Protein AF-A0A8T5TWG9-F1 (afdb_monomer)

Secondary structure (DSSP, 8-state):
----SHHHHHHIIIIIHHHHHHHHHHHHHTTSS-HHHHTT----------TT---HHHHHHHHHHHHHHHHHHHHHT-S-HHHHHHHTTTPPPTTTS--

Nearest PDB structures (foldseek):
  1y5y-assembly1_B  TM=9.876E-01  e=2.656E-04  Methylorubrum extorquens AM1

Foldseek 3Di:
DDQDDPLSVCLCVPLLVVLLVVLLVVCCVVCLPPVVCSVVDDDDDDDDDDPPDDDSVCSNVVSNVVNNVVSSCVSVVPDDPVVCVVCVVVDDDPPPPDD

Mean predicted aligned error: 3.69 Å

Sequence (99 aa):
VKVTSLRHASLTYGPAQAAVAKAVMKCVEDGILPKEAAEDLLIVVNVFVHPSASARKRIFINNYKATRNAIRKAMEGLPTVDDGIRNAESARHPFRNDP

pLDDT: mean 94.42, std 7.48, range [52.28, 98.81]

Radius of gyration: 16.16 Å; Cα contacts (8 Å, |Δi|>4): 75; chains: 1; bounding box: 39×24×49 Å

Structure (mmCIF, N/CA/C/O backbone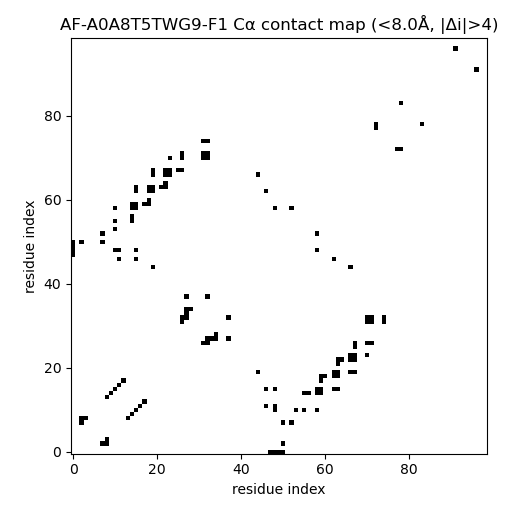):
data_AF-A0A8T5TWG9-F1
#
_entry.id   AF-A0A8T5TWG9-F1
#
loop_
_atom_site.group_PDB
_atom_site.id
_atom_site.type_symbol
_atom_site.label_atom_id
_atom_site.label_alt_id
_atom_site.label_comp_id
_atom_site.label_asym_id
_atom_site.label_entity_id
_atom_site.label_seq_id
_atom_site.pdbx_PDB_ins_code
_atom_site.Cartn_x
_atom_site.Cartn_y
_atom_site.Cartn_z
_atom_site.occupancy
_atom_site.B_iso_or_equiv
_atom_site.auth_seq_id
_atom_site.auth_comp_id
_atom_site.auth_asym_id
_atom_site.auth_atom_id
_atom_site.pdbx_PDB_model_num
ATOM 1 N N . VAL A 1 1 ? -0.291 -10.874 -10.249 1.00 86.00 1 VAL A N 1
ATOM 2 C CA . VAL A 1 1 ? 0.691 -11.045 -11.354 1.00 86.00 1 VAL A CA 1
ATOM 3 C C . VAL A 1 1 ? 1.602 -12.199 -10.994 1.00 86.00 1 VAL A C 1
ATOM 5 O O . VAL A 1 1 ? 2.043 -12.240 -9.853 1.00 86.00 1 VAL A O 1
ATOM 8 N N . LYS A 1 2 ? 1.870 -13.135 -11.912 1.00 91.31 2 LYS A N 1
ATOM 9 C CA . LYS A 1 2 ? 2.842 -14.208 -11.655 1.00 91.31 2 LYS A CA 1
ATOM 10 C C . LYS A 1 2 ? 4.248 -13.607 -11.590 1.00 91.31 2 LYS A C 1
ATOM 12 O O . LYS A 1 2 ? 4.639 -12.889 -12.506 1.00 91.31 2 LYS A O 1
ATOM 17 N N . VAL A 1 3 ? 4.995 -13.892 -10.527 1.00 91.69 3 VAL A N 1
ATOM 18 C CA . VAL A 1 3 ? 6.413 -13.524 -10.442 1.00 91.69 3 VAL A CA 1
ATOM 19 C C . VAL A 1 3 ? 7.204 -14.493 -11.316 1.00 91.69 3 VAL A C 1
ATOM 21 O O . VAL A 1 3 ? 7.182 -15.697 -11.076 1.00 91.69 3 VAL A O 1
ATOM 24 N N . THR A 1 4 ? 7.855 -13.984 -12.361 1.00 91.31 4 THR A N 1
ATOM 25 C CA . THR A 1 4 ? 8.502 -14.820 -13.394 1.00 91.31 4 THR A CA 1
ATOM 26 C C . THR A 1 4 ? 10.029 -14.780 -13.375 1.00 91.31 4 THR A C 1
ATOM 28 O O . THR A 1 4 ? 10.659 -15.587 -14.048 1.00 91.31 4 THR A O 1
ATOM 31 N N . SER A 1 5 ? 10.649 -13.868 -12.619 1.00 95.88 5 SER A N 1
ATOM 32 C CA . SER A 1 5 ? 12.112 -13.757 -12.521 1.00 95.88 5 SER A CA 1
ATOM 33 C C . SER A 1 5 ? 12.565 -13.260 -11.151 1.00 95.88 5 SER A C 1
ATOM 35 O O . SER A 1 5 ? 11.825 -12.553 -10.464 1.00 95.88 5 SER A O 1
ATOM 37 N N . LEU A 1 6 ? 13.823 -13.542 -10.789 1.00 96.75 6 LEU A N 1
ATOM 38 C CA . LEU A 1 6 ? 14.447 -13.012 -9.568 1.00 96.75 6 LEU A CA 1
ATOM 39 C C . LEU A 1 6 ? 14.450 -11.481 -9.540 1.00 96.75 6 LEU A C 1
ATOM 41 O O . LEU A 1 6 ? 14.241 -10.869 -8.494 1.00 96.75 6 LEU A O 1
ATOM 45 N N . ARG A 1 7 ? 14.619 -10.840 -10.703 1.00 95.50 7 ARG A N 1
ATOM 46 C CA . ARG A 1 7 ? 14.528 -9.383 -10.811 1.00 95.50 7 ARG A CA 1
ATOM 47 C C . ARG A 1 7 ? 13.136 -8.898 -10.416 1.00 95.50 7 ARG A C 1
ATOM 49 O O . ARG A 1 7 ? 13.030 -7.994 -9.591 1.00 95.50 7 ARG A O 1
ATOM 56 N N . HIS A 1 8 ? 12.080 -9.498 -10.962 1.00 96.19 8 HIS A N 1
ATOM 57 C CA . HIS A 1 8 ? 10.699 -9.126 -10.635 1.00 96.19 8 HIS A CA 1
ATOM 58 C C . HIS A 1 8 ? 10.344 -9.441 -9.175 1.00 96.19 8 HIS A C 1
ATOM 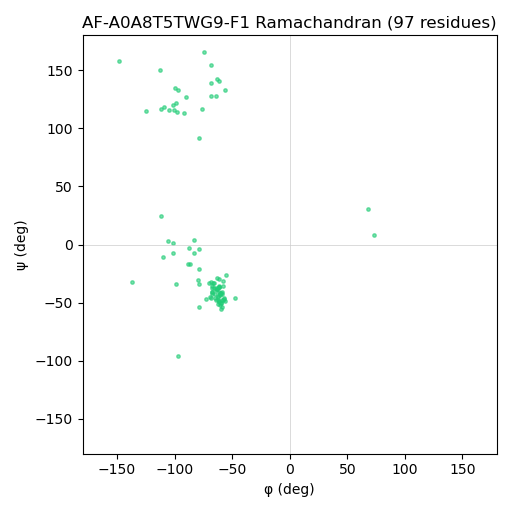60 O O . HIS A 1 8 ? 9.717 -8.612 -8.511 1.00 96.19 8 HIS A O 1
ATOM 66 N N . ALA A 1 9 ? 10.839 -10.560 -8.640 1.00 96.69 9 ALA A N 1
ATOM 67 C CA . ALA A 1 9 ? 10.740 -10.896 -7.222 1.00 96.69 9 ALA A CA 1
ATOM 68 C C . ALA A 1 9 ? 11.395 -9.812 -6.349 1.00 96.69 9 ALA A C 1
ATOM 70 O O . ALA A 1 9 ? 10.756 -9.298 -5.437 1.00 96.69 9 ALA A O 1
ATOM 71 N N . SER A 1 10 ? 12.614 -9.372 -6.690 1.00 97.88 10 SER A N 1
ATOM 72 C CA . SER A 1 10 ? 13.331 -8.317 -5.952 1.00 97.88 10 SER A CA 1
ATOM 73 C C . SER A 1 10 ? 12.598 -6.973 -5.951 1.00 97.88 10 SER A C 1
ATOM 75 O O . SER A 1 10 ? 12.727 -6.197 -5.009 1.00 97.88 10 SER A O 1
ATOM 77 N N . LEU A 1 11 ? 11.821 -6.680 -6.999 1.00 97.88 11 LEU A N 1
ATOM 78 C CA . LEU A 1 11 ? 11.001 -5.472 -7.087 1.00 97.88 11 LEU A CA 1
ATOM 79 C C . LEU A 1 11 ? 9.710 -5.595 -6.268 1.00 97.88 11 LEU A C 1
ATOM 81 O O . LEU A 1 11 ? 9.247 -4.607 -5.702 1.00 97.88 11 LEU A O 1
ATOM 85 N N . THR A 1 12 ? 9.144 -6.795 -6.186 1.00 96.94 12 THR A N 1
ATOM 86 C CA . THR A 1 12 ? 7.905 -7.058 -5.446 1.00 96.94 12 THR A CA 1
ATOM 87 C C . THR A 1 12 ? 8.184 -7.151 -3.943 1.00 96.94 12 THR A C 1
ATOM 89 O O . THR A 1 12 ? 7.640 -6.378 -3.160 1.00 96.94 12 THR A O 1
ATOM 92 N N . TYR A 1 13 ? 9.115 -8.012 -3.541 1.00 97.00 13 TYR A N 1
ATOM 93 C CA . TYR A 1 13 ? 9.447 -8.270 -2.135 1.00 97.00 13 TYR A CA 1
ATOM 94 C C . TYR A 1 13 ? 10.501 -7.310 -1.559 1.00 97.00 13 TYR A C 1
ATOM 96 O O . TYR A 1 13 ? 10.827 -7.372 -0.381 1.00 97.00 13 TYR A O 1
ATOM 104 N N . GLY A 1 14 ? 11.036 -6.400 -2.378 1.00 97.69 14 GLY A N 1
ATOM 105 C CA . GLY A 1 14 ? 11.897 -5.308 -1.925 1.00 97.69 14 GLY A CA 1
ATOM 106 C C . GLY A 1 14 ? 11.106 -4.007 -1.753 1.00 97.69 14 GLY A C 1
ATOM 107 O O . GLY A 1 14 ? 10.482 -3.786 -0.716 1.00 97.69 14 GLY A O 1
ATOM 108 N N . PRO A 1 15 ? 11.105 -3.111 -2.758 1.00 98.44 15 PRO A N 1
ATOM 109 C CA . PRO A 1 15 ? 10.508 -1.788 -2.624 1.00 98.44 15 PRO 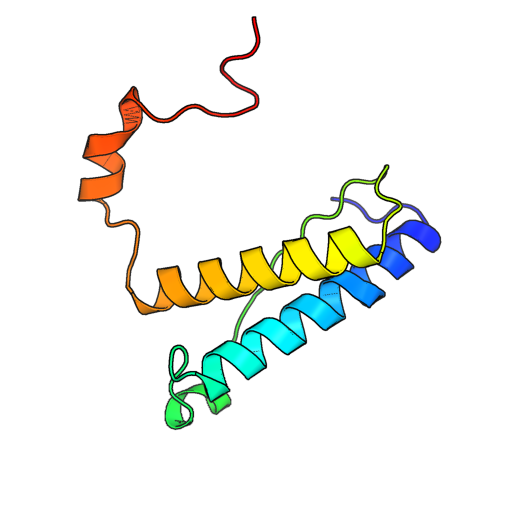A CA 1
ATOM 110 C C . PRO A 1 15 ? 8.986 -1.808 -2.441 1.00 98.44 15 PRO A C 1
ATOM 112 O O . PRO A 1 15 ? 8.479 -0.929 -1.750 1.00 98.44 15 PRO A O 1
ATOM 115 N N . ALA A 1 16 ? 8.246 -2.755 -3.030 1.00 98.44 16 ALA A N 1
ATOM 116 C CA . ALA A 1 16 ? 6.794 -2.789 -2.843 1.00 98.44 16 ALA A CA 1
ATOM 117 C C . ALA A 1 16 ? 6.423 -3.264 -1.427 1.00 98.44 16 ALA A C 1
ATOM 119 O O . ALA A 1 16 ? 5.665 -2.582 -0.743 1.00 98.44 16 ALA A O 1
ATOM 120 N N . GLN A 1 17 ? 7.035 -4.350 -0.943 1.00 98.44 17 GLN A N 1
ATOM 121 C CA . GLN A 1 17 ? 6.868 -4.826 0.436 1.00 98.44 17 GLN A CA 1
AT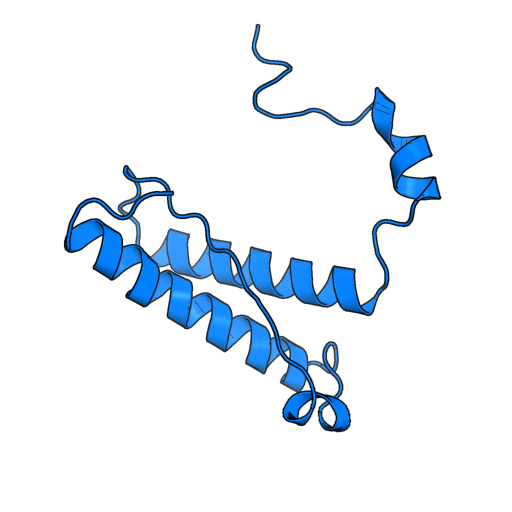OM 122 C C . GLN A 1 17 ? 7.256 -3.763 1.477 1.00 98.44 17 GLN A C 1
ATOM 124 O O . GLN A 1 17 ? 6.479 -3.481 2.388 1.00 98.44 17 GLN A O 1
ATOM 129 N N . ALA A 1 18 ? 8.415 -3.114 1.318 1.00 98.69 18 ALA A N 1
ATOM 130 C CA . ALA A 1 18 ? 8.845 -2.050 2.228 1.00 98.69 18 ALA A CA 1
ATOM 131 C C . ALA A 1 18 ? 7.871 -0.857 2.235 1.00 98.69 18 ALA A C 1
ATOM 133 O O . ALA A 1 18 ? 7.631 -0.245 3.276 1.00 98.69 18 ALA A O 1
ATOM 134 N N . ALA A 1 19 ? 7.291 -0.527 1.079 1.00 98.75 19 ALA A N 1
ATOM 135 C CA . ALA A 1 19 ? 6.300 0.533 0.966 1.00 98.75 19 ALA A CA 1
ATOM 136 C C . ALA A 1 19 ? 4.986 0.198 1.679 1.00 98.75 19 ALA A C 1
ATOM 138 O O . ALA A 1 19 ? 4.427 1.074 2.338 1.00 98.75 19 ALA A O 1
ATOM 139 N N . VAL A 1 20 ? 4.519 -1.050 1.573 1.00 98.69 20 VAL A N 1
ATOM 140 C CA . VAL A 1 20 ? 3.335 -1.543 2.292 1.00 98.69 20 VAL A CA 1
ATOM 141 C C . VAL A 1 20 ? 3.557 -1.447 3.799 1.00 98.69 20 VAL A C 1
ATOM 143 O O . VAL A 1 20 ? 2.769 -0.800 4.483 1.00 98.69 20 VAL A O 1
ATOM 146 N N . ALA A 1 21 ? 4.668 -1.993 4.303 1.00 98.44 21 ALA A N 1
ATOM 147 C CA . ALA A 1 21 ? 4.994 -1.950 5.728 1.00 98.44 21 ALA A CA 1
ATOM 148 C C . ALA A 1 21 ? 5.054 -0.507 6.255 1.00 98.44 21 ALA A C 1
ATOM 150 O O . ALA A 1 21 ? 4.438 -0.175 7.267 1.00 98.44 21 ALA A O 1
ATOM 151 N N . LYS A 1 22 ? 5.723 0.395 5.520 1.00 98.69 22 LYS A N 1
ATOM 152 C CA . LYS A 1 22 ? 5.787 1.813 5.895 1.00 98.69 22 LYS A CA 1
ATOM 153 C C . LYS A 1 22 ? 4.411 2.484 5.894 1.00 98.69 22 LYS A C 1
ATOM 155 O O . LYS A 1 22 ? 4.156 3.328 6.746 1.00 98.69 22 LYS A O 1
ATOM 160 N N . ALA A 1 23 ? 3.542 2.154 4.939 1.00 98.56 23 ALA A N 1
ATOM 161 C CA . ALA A 1 23 ? 2.197 2.719 4.871 1.00 98.56 23 ALA A CA 1
ATOM 162 C C . ALA A 1 23 ? 1.339 2.296 6.069 1.00 98.56 23 ALA A C 1
ATOM 164 O O . ALA A 1 23 ? 0.678 3.156 6.645 1.00 98.56 23 ALA A O 1
ATOM 165 N N . VAL A 1 24 ? 1.400 1.020 6.468 1.00 97.88 24 VAL A N 1
ATOM 166 C CA . VAL A 1 24 ? 0.693 0.502 7.652 1.00 97.88 24 VAL A CA 1
ATOM 167 C C . VAL A 1 24 ? 1.142 1.248 8.905 1.00 97.88 24 VAL A C 1
ATOM 169 O O . VAL A 1 24 ? 0.315 1.863 9.573 1.00 97.88 24 VAL A O 1
ATOM 172 N N . MET A 1 25 ? 2.452 1.302 9.166 1.00 97.75 25 MET A N 1
ATOM 173 C CA . MET A 1 25 ? 2.968 1.994 10.352 1.00 97.75 25 MET A CA 1
ATOM 174 C C . MET A 1 25 ? 2.627 3.484 10.350 1.00 97.75 25 MET A C 1
ATOM 176 O O . MET A 1 25 ? 2.303 4.038 11.395 1.00 97.75 25 MET A O 1
ATOM 180 N N . LYS A 1 26 ? 2.639 4.136 9.179 1.00 98.19 26 LYS A N 1
ATOM 181 C CA . LYS A 1 26 ? 2.261 5.549 9.087 1.00 98.19 26 LYS A CA 1
ATOM 182 C C . LYS A 1 26 ? 0.764 5.771 9.319 1.00 98.19 26 LYS A C 1
ATOM 184 O O . LYS A 1 26 ? 0.392 6.785 9.890 1.00 98.19 26 LYS A O 1
ATOM 189 N N . CYS A 1 27 ? -0.097 4.837 8.914 1.00 97.69 27 CYS A N 1
ATOM 190 C CA . CYS A 1 27 ? -1.517 4.874 9.267 1.00 97.69 27 CYS A CA 1
ATOM 191 C C . CYS A 1 27 ? -1.741 4.746 10.777 1.00 97.69 27 CYS A C 1
ATOM 193 O O . CYS A 1 27 ? -2.616 5.434 11.293 1.00 97.69 27 CYS A O 1
ATOM 195 N N . VAL A 1 28 ? -0.954 3.917 11.469 1.00 96.94 28 VAL A N 1
ATOM 196 C CA . VAL A 1 28 ? -1.003 3.793 12.936 1.00 96.94 28 VAL A CA 1
ATOM 197 C C . VAL A 1 28 ? -0.499 5.070 13.616 1.00 96.94 28 VAL A C 1
ATOM 199 O O . VAL A 1 28 ? -1.134 5.590 14.528 1.00 96.94 28 VAL A O 1
ATOM 202 N N . GLU A 1 29 ? 0.630 5.613 13.154 1.00 97.44 29 GLU A N 1
ATOM 203 C CA . GLU A 1 29 ? 1.198 6.862 13.679 1.00 97.44 29 GLU A CA 1
ATOM 204 C C . GLU A 1 29 ? 0.240 8.049 13.507 1.00 97.44 29 GLU A C 1
ATOM 206 O O . GLU A 1 29 ? 0.067 8.837 14.432 1.00 97.44 29 GLU A O 1
ATOM 211 N N . ASP A 1 30 ? -0.408 8.148 12.344 1.00 96.88 30 ASP A N 1
ATOM 212 C CA . ASP A 1 30 ? -1.329 9.238 12.014 1.00 96.88 30 ASP A CA 1
ATOM 213 C C . ASP A 1 30 ? -2.758 9.002 12.559 1.00 96.88 30 ASP A C 1
ATOM 215 O O . ASP A 1 30 ? -3.654 9.792 12.270 1.00 96.88 30 ASP A O 1
ATOM 219 N N . GLY A 1 31 ? -2.993 7.916 13.309 1.00 95.62 31 GLY A N 1
ATOM 220 C CA . GLY A 1 31 ? -4.284 7.600 13.938 1.00 95.62 31 GLY A CA 1
ATOM 221 C C . GLY A 1 31 ? -5.388 7.125 12.985 1.00 95.62 31 GLY A C 1
ATOM 222 O O . GLY A 1 31 ? -6.531 6.978 13.401 1.00 95.62 31 GLY A O 1
ATOM 223 N N . ILE A 1 32 ? -5.068 6.864 11.712 1.00 96.12 32 ILE A N 1
ATOM 224 C CA . ILE A 1 32 ? -6.009 6.269 10.745 1.00 96.12 32 ILE A CA 1
ATOM 225 C C . ILE A 1 32 ? -6.325 4.825 11.149 1.00 96.12 32 ILE A C 1
ATOM 227 O O . ILE A 1 32 ? -7.465 4.385 11.045 1.00 96.12 32 ILE A O 1
ATOM 231 N N . LEU A 1 33 ? -5.302 4.090 11.591 1.00 95.31 33 LEU A N 1
ATOM 232 C CA . LEU A 1 33 ? -5.457 2.815 12.280 1.00 95.31 33 LEU A CA 1
ATOM 233 C C . LEU A 1 33 ? -5.295 3.080 13.782 1.00 95.31 33 LEU A C 1
ATOM 235 O O . LEU A 1 33 ? -4.205 3.493 14.184 1.00 95.31 33 LEU A O 1
ATOM 239 N N . PRO A 1 34 ? -6.333 2.867 14.609 1.00 93.69 34 PRO A N 1
ATOM 240 C CA . PRO A 1 34 ? -6.208 2.977 16.057 1.00 93.69 34 PRO A CA 1
ATOM 241 C C . PRO A 1 34 ? -5.106 2.048 16.571 1.00 93.69 34 PRO A C 1
ATOM 243 O O . PRO A 1 34 ? -5.050 0.879 16.182 1.00 93.69 34 PRO A O 1
ATOM 246 N N . LYS A 1 35 ? -4.224 2.564 17.433 1.00 94.19 35 LYS A N 1
ATOM 247 C CA . LYS A 1 35 ? -3.090 1.794 17.973 1.00 94.19 35 LYS A CA 1
ATOM 248 C C . LYS A 1 35 ? -3.566 0.583 18.760 1.00 94.19 35 LYS A C 1
ATOM 250 O O . LYS A 1 35 ? -2.958 -0.473 18.686 1.00 94.19 35 LYS A O 1
ATOM 255 N N . GLU A 1 36 ? -4.672 0.750 19.467 1.00 92.75 36 GLU A N 1
ATOM 256 C CA . GLU A 1 36 ? -5.278 -0.245 20.340 1.00 92.75 36 GLU A CA 1
ATOM 257 C C . GLU A 1 36 ? -5.806 -1.436 19.539 1.00 92.75 36 GLU A C 1
ATOM 259 O O . GLU A 1 36 ? -5.736 -2.562 20.005 1.00 92.75 36 GLU A O 1
ATOM 264 N N . ALA A 1 37 ? -6.284 -1.196 18.314 1.00 88.38 37 ALA A N 1
ATOM 265 C CA . ALA A 1 37 ? -6.748 -2.248 17.417 1.00 88.38 37 ALA A CA 1
ATOM 266 C C . ALA A 1 37 ? -5.611 -2.862 16.583 1.00 88.38 37 ALA A C 1
ATOM 268 O O . ALA A 1 37 ? -5.790 -3.921 15.992 1.00 88.38 37 ALA A O 1
ATOM 269 N N . ALA A 1 38 ? -4.448 -2.208 16.485 1.00 89.31 38 ALA A N 1
ATOM 270 C CA . ALA A 1 38 ? -3.399 -2.607 15.548 1.00 89.31 38 ALA A CA 1
ATOM 271 C C . ALA A 1 38 ? -2.825 -4.008 15.834 1.00 89.31 38 ALA A C 1
ATOM 273 O O . ALA A 1 38 ? -2.417 -4.682 14.891 1.00 89.31 38 ALA A O 1
ATOM 274 N N . GLU A 1 39 ? -2.835 -4.445 17.096 1.00 90.50 39 GLU A N 1
ATOM 275 C CA . GLU A 1 39 ? -2.355 -5.773 17.512 1.00 90.50 39 GLU A CA 1
ATOM 276 C C . GLU A 1 39 ? -3.371 -6.897 17.231 1.00 90.50 39 GLU A C 1
ATOM 278 O O . GLU A 1 39 ? -2.988 -8.058 17.098 1.00 90.50 39 GLU A O 1
ATOM 283 N N . ASP A 1 40 ? -4.655 -6.557 17.072 1.00 94.31 40 ASP A N 1
ATOM 284 C CA . ASP A 1 40 ? -5.751 -7.517 16.861 1.00 94.31 40 ASP A CA 1
ATOM 285 C C . ASP A 1 40 ? -6.198 -7.612 15.390 1.00 94.31 40 AS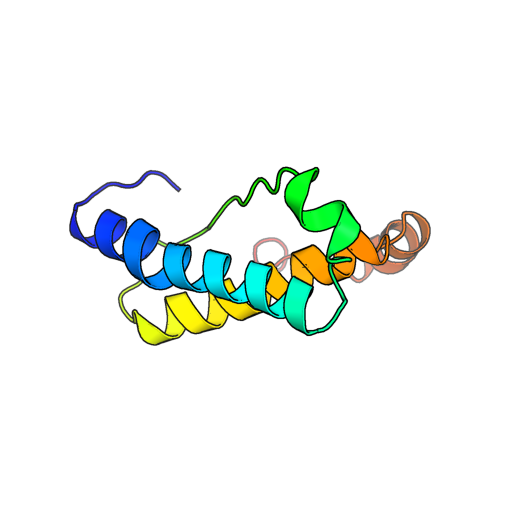P A C 1
ATOM 287 O O . ASP A 1 40 ? -7.026 -8.450 15.020 1.00 94.31 40 ASP A O 1
ATOM 291 N N . LEU A 1 41 ? -5.673 -6.741 14.524 1.00 92.56 41 LEU A N 1
ATOM 292 C CA . LEU A 1 41 ? -6.068 -6.649 13.122 1.00 92.56 41 LEU A CA 1
ATOM 293 C C . LEU A 1 41 ? -5.112 -7.413 12.200 1.00 92.56 41 LEU A C 1
ATOM 295 O O . LEU A 1 41 ? -3.898 -7.221 12.207 1.00 92.56 41 LEU A O 1
ATOM 299 N N . LEU A 1 42 ? -5.686 -8.199 11.286 1.00 94.75 42 LEU A N 1
ATOM 300 C CA . LEU A 1 42 ? -4.969 -8.780 10.152 1.00 94.75 42 LEU A CA 1
ATOM 301 C C . LEU A 1 42 ? -5.202 -7.940 8.890 1.00 94.75 42 LEU A C 1
ATOM 303 O O . LEU A 1 42 ? -6.332 -7.806 8.422 1.00 94.75 42 LEU A O 1
ATOM 307 N N . ILE A 1 43 ? -4.123 -7.441 8.281 1.00 95.56 43 ILE A N 1
ATOM 308 C CA . ILE A 1 43 ? -4.183 -6.726 6.999 1.00 95.56 43 ILE A CA 1
ATOM 309 C C . ILE A 1 43 ? -3.664 -7.630 5.880 1.00 95.56 43 ILE A C 1
ATOM 311 O O . ILE A 1 43 ? -2.480 -7.962 5.821 1.00 95.56 43 ILE A O 1
ATOM 315 N N . VAL A 1 44 ? -4.541 -7.973 4.936 1.00 97.06 44 VAL A N 1
ATOM 316 C CA . VAL A 1 44 ? -4.174 -8.713 3.722 1.00 97.06 44 VAL A CA 1
ATOM 317 C C . VAL A 1 44 ? -3.995 -7.730 2.567 1.00 97.06 44 VAL A C 1
ATOM 319 O O . VAL A 1 44 ? -4.952 -7.105 2.115 1.00 97.06 44 VAL A O 1
ATOM 322 N N . VAL A 1 45 ? -2.763 -7.595 2.066 1.00 97.12 45 VAL A N 1
ATOM 323 C CA . VAL A 1 45 ? -2.438 -6.661 0.977 1.00 97.12 45 VAL A CA 1
ATOM 324 C C . VAL A 1 45 ? -2.071 -7.418 -0.294 1.00 97.12 45 VAL A C 1
ATOM 326 O O . VAL A 1 45 ? -1.046 -8.095 -0.359 1.00 97.12 45 VAL A O 1
ATOM 329 N N . ASN A 1 46 ? -2.880 -7.248 -1.341 1.00 96.19 46 ASN A N 1
ATOM 330 C CA . ASN A 1 46 ? -2.559 -7.730 -2.681 1.00 96.19 46 ASN A CA 1
ATOM 331 C C . ASN A 1 46 ? -1.838 -6.636 -3.480 1.00 96.19 46 ASN A C 1
ATOM 333 O O . ASN A 1 46 ? -2.416 -5.600 -3.809 1.00 96.19 46 ASN A O 1
ATOM 337 N N . VAL A 1 47 ? -0.568 -6.874 -3.794 1.00 95.81 47 VAL A N 1
ATOM 338 C CA . VAL A 1 47 ? 0.302 -5.910 -4.471 1.00 95.81 47 VAL A CA 1
ATOM 339 C C . VAL A 1 47 ? 0.403 -6.218 -5.964 1.00 95.81 47 VAL A C 1
ATOM 341 O O . VAL A 1 47 ? 0.661 -7.350 -6.375 1.00 95.81 47 VAL A O 1
ATOM 344 N N . PHE A 1 48 ? 0.291 -5.178 -6.792 1.00 96.50 48 PHE A N 1
ATOM 345 C CA . PHE A 1 48 ? 0.498 -5.266 -8.235 1.00 96.50 48 PHE A CA 1
ATOM 346 C C . PHE A 1 48 ? 1.797 -4.566 -8.655 1.00 96.50 48 PHE A C 1
ATOM 348 O O . PHE A 1 48 ? 1.947 -3.352 -8.522 1.00 96.50 48 PHE A O 1
ATOM 355 N N . VAL A 1 49 ? 2.729 -5.332 -9.227 1.00 96.50 49 VAL A N 1
ATOM 356 C CA . VAL A 1 49 ? 3.928 -4.812 -9.902 1.00 96.50 49 VAL A CA 1
ATOM 357 C C . VAL A 1 49 ? 3.954 -5.367 -11.319 1.00 96.50 49 VAL A C 1
ATOM 359 O O . VAL A 1 49 ? 4.090 -6.577 -11.509 1.00 96.50 49 VAL A O 1
ATOM 362 N N . HIS A 1 50 ? 3.831 -4.486 -12.313 1.00 95.31 50 HIS A N 1
ATOM 363 C CA . HIS A 1 50 ? 3.865 -4.883 -13.719 1.00 95.31 50 HIS A CA 1
ATOM 364 C C . HIS A 1 50 ? 5.225 -5.526 -14.082 1.00 95.31 50 HIS A C 1
ATOM 366 O O . HIS A 1 50 ? 6.254 -5.010 -13.637 1.00 95.31 50 HIS A O 1
ATOM 372 N N . PRO A 1 51 ? 5.280 -6.597 -14.902 1.00 93.69 51 PRO A N 1
ATOM 373 C CA . PRO A 1 51 ? 6.539 -7.277 -15.240 1.00 93.69 51 PRO A CA 1
ATOM 374 C C . PRO A 1 51 ? 7.601 -6.379 -15.893 1.00 93.69 51 PRO A C 1
ATOM 376 O O . PRO A 1 51 ? 8.794 -6.567 -15.662 1.00 93.69 51 PRO A O 1
ATOM 379 N N . SER A 1 52 ? 7.182 -5.368 -16.665 1.00 93.88 52 SER A N 1
ATOM 380 C CA . SER A 1 52 ? 8.095 -4.393 -17.289 1.00 93.88 52 SER A CA 1
ATOM 381 C C . SER A 1 52 ? 8.598 -3.302 -16.334 1.00 93.88 52 SER A C 1
ATOM 383 O O . SER A 1 52 ? 9.421 -2.472 -16.723 1.00 93.88 52 SER A O 1
ATOM 385 N N . ALA A 1 53 ? 8.134 -3.274 -15.081 1.00 95.06 53 ALA A N 1
ATOM 386 C CA . ALA A 1 53 ? 8.560 -2.262 -14.128 1.00 95.06 53 ALA A CA 1
ATOM 387 C C . ALA A 1 53 ? 10.071 -2.362 -13.839 1.00 95.06 53 ALA A C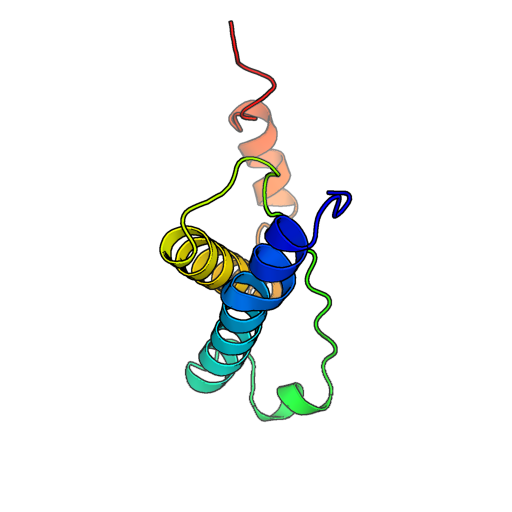 1
ATOM 389 O O . ALA A 1 53 ? 10.672 -3.439 -13.751 1.00 95.06 53 ALA A O 1
ATOM 390 N N . SER A 1 54 ? 10.707 -1.204 -13.683 1.00 94.62 54 SER A N 1
ATOM 391 C CA . SER A 1 54 ? 12.155 -1.091 -13.466 1.00 94.62 54 SER A CA 1
ATOM 392 C C . SER A 1 54 ? 12.516 -0.063 -12.392 1.00 94.62 54 SER A C 1
ATOM 394 O O . SER A 1 54 ? 13.473 -0.249 -11.641 1.00 94.62 54 SER A O 1
ATOM 396 N N . ALA A 1 55 ? 11.721 1.000 -12.263 1.00 97.56 55 ALA A N 1
ATOM 397 C CA . ALA A 1 55 ? 11.983 2.098 -11.346 1.00 97.56 55 ALA A CA 1
ATOM 398 C C . ALA A 1 55 ? 11.590 1.756 -9.895 1.00 97.56 55 ALA A C 1
ATOM 400 O O . ALA A 1 55 ? 10.471 2.032 -9.457 1.00 97.56 55 ALA A O 1
ATOM 401 N N . ARG A 1 56 ? 12.543 1.224 -9.115 1.00 98.06 56 ARG A N 1
ATOM 402 C CA . ARG A 1 56 ? 12.378 0.885 -7.683 1.00 98.06 56 ARG A CA 1
ATOM 403 C C . ARG A 1 56 ? 11.727 2.003 -6.860 1.00 98.06 56 ARG A C 1
ATOM 405 O O . ARG A 1 56 ? 10.777 1.749 -6.127 1.00 98.06 56 ARG A O 1
ATOM 412 N N . LYS A 1 57 ? 12.183 3.251 -7.030 1.00 98.31 57 LYS A N 1
ATOM 413 C CA . LYS A 1 57 ? 11.634 4.423 -6.322 1.00 98.31 57 LYS A CA 1
ATOM 414 C C . LYS A 1 57 ? 10.155 4.663 -6.648 1.00 98.31 57 LYS A C 1
ATOM 416 O O . LYS A 1 57 ? 9.377 4.964 -5.750 1.00 98.31 57 LYS A O 1
ATOM 421 N N . ARG A 1 58 ? 9.749 4.509 -7.915 1.00 98.19 58 ARG A N 1
ATOM 422 C CA . ARG A 1 58 ? 8.340 4.651 -8.328 1.00 98.19 58 ARG A CA 1
ATOM 423 C C . ARG A 1 58 ? 7.481 3.531 -7.753 1.00 98.19 58 ARG A C 1
ATOM 425 O O . ARG A 1 58 ? 6.407 3.819 -7.242 1.00 98.19 58 ARG A O 1
ATOM 432 N N . ILE A 1 59 ? 7.975 2.292 -7.779 1.00 98.38 59 ILE A N 1
ATOM 433 C CA . ILE A 1 59 ? 7.291 1.138 -7.176 1.00 98.38 59 ILE A CA 1
ATOM 434 C C . ILE A 1 59 ? 7.041 1.394 -5.690 1.00 98.38 59 ILE A C 1
ATOM 436 O O . ILE A 1 59 ? 5.910 1.232 -5.238 1.00 98.38 59 ILE A O 1
ATOM 440 N N . PHE A 1 60 ? 8.056 1.863 -4.959 1.00 98.75 60 PHE A N 1
ATOM 441 C CA . PHE A 1 60 ? 7.913 2.211 -3.548 1.00 98.75 60 PHE A CA 1
ATOM 442 C C . PHE A 1 60 ? 6.855 3.304 -3.339 1.00 98.75 60 PHE A C 1
ATOM 444 O O . PHE A 1 60 ? 5.888 3.109 -2.611 1.00 98.75 60 PHE A O 1
ATOM 451 N N . ILE A 1 61 ? 7.002 4.453 -4.009 1.00 98.62 61 ILE A N 1
ATOM 452 C CA . ILE A 1 61 ? 6.111 5.607 -3.807 1.00 98.62 61 ILE A CA 1
ATOM 453 C C . ILE A 1 61 ? 4.659 5.258 -4.148 1.00 98.62 61 ILE A C 1
ATOM 455 O O . ILE A 1 61 ? 3.751 5.637 -3.409 1.00 98.62 61 ILE A O 1
ATOM 459 N N . ASN A 1 62 ? 4.433 4.543 -5.251 1.00 98.44 62 ASN A N 1
ATOM 460 C CA . ASN A 1 62 ? 3.089 4.204 -5.704 1.00 98.44 62 ASN A CA 1
ATOM 461 C C . ASN A 1 62 ? 2.420 3.206 -4.756 1.00 98.44 62 ASN A C 1
ATOM 463 O O . ASN A 1 62 ? 1.282 3.437 -4.361 1.00 98.44 62 ASN A O 1
ATOM 467 N N . ASN A 1 63 ? 3.130 2.154 -4.332 1.00 98.62 63 ASN A N 1
ATOM 468 C CA . ASN A 1 63 ? 2.575 1.181 -3.387 1.00 98.62 63 ASN A CA 1
ATOM 469 C C . ASN A 1 63 ? 2.347 1.789 -2.002 1.00 98.62 63 ASN A C 1
ATOM 471 O O . ASN A 1 63 ? 1.334 1.493 -1.378 1.00 98.62 63 ASN A O 1
ATOM 475 N N . TYR A 1 64 ? 3.215 2.698 -1.553 1.00 98.81 64 TYR A N 1
ATOM 476 C CA . TYR A 1 64 ? 3.028 3.416 -0.294 1.00 98.81 64 TYR A CA 1
ATOM 477 C C . TYR A 1 64 ? 1.746 4.260 -0.330 1.00 98.81 64 TYR A C 1
ATOM 479 O O . TYR A 1 64 ? 0.887 4.137 0.541 1.00 98.81 64 TYR A O 1
ATOM 487 N N . LYS A 1 65 ? 1.581 5.080 -1.379 1.00 98.62 65 LYS A N 1
ATOM 488 C CA . LYS A 1 65 ? 0.393 5.928 -1.555 1.00 98.62 65 LYS A CA 1
ATOM 489 C C . LYS A 1 65 ? -0.884 5.101 -1.701 1.00 98.62 65 LYS A C 1
ATOM 491 O O . LYS A 1 65 ? -1.884 5.426 -1.068 1.00 98.62 65 LYS A O 1
ATOM 496 N N . ALA A 1 66 ? -0.847 4.046 -2.515 1.00 98.56 66 ALA A N 1
ATOM 497 C CA . ALA A 1 66 ? -1.998 3.184 -2.760 1.00 98.56 66 ALA A CA 1
ATOM 498 C C . ALA A 1 66 ? -2.432 2.448 -1.487 1.00 98.56 66 ALA A C 1
ATOM 500 O O . ALA A 1 66 ? -3.605 2.510 -1.132 1.00 98.56 66 ALA A O 1
ATOM 501 N N . THR A 1 67 ? -1.487 1.837 -0.763 1.00 98.50 67 THR A N 1
ATOM 502 C CA . THR A 1 67 ? -1.765 1.109 0.487 1.00 98.50 67 THR A CA 1
ATOM 503 C C . THR A 1 67 ? -2.352 2.039 1.539 1.00 98.50 67 THR A C 1
ATOM 505 O O . THR A 1 67 ? -3.402 1.747 2.102 1.00 98.50 67 THR A O 1
ATOM 508 N N . ARG A 1 68 ? -1.733 3.206 1.756 1.00 98.12 68 ARG A N 1
ATOM 509 C CA . ARG A 1 68 ? -2.218 4.178 2.741 1.00 98.12 68 ARG A CA 1
ATOM 510 C C . ARG A 1 68 ? -3.634 4.663 2.414 1.00 98.12 68 ARG A C 1
ATOM 512 O O . ARG A 1 68 ? -4.473 4.780 3.300 1.00 98.12 68 ARG A O 1
ATOM 519 N N . ASN A 1 69 ? -3.908 4.923 1.135 1.00 98.19 69 ASN A N 1
ATOM 520 C CA . ASN A 1 69 ? -5.236 5.336 0.691 1.00 98.19 69 ASN A CA 1
ATOM 521 C C . ASN A 1 69 ? -6.275 4.213 0.831 1.00 98.19 69 ASN A C 1
ATOM 523 O O . ASN A 1 69 ? -7.411 4.500 1.188 1.00 98.19 69 ASN A O 1
ATOM 527 N N . ALA A 1 70 ? -5.893 2.960 0.565 1.00 98.06 70 ALA A N 1
ATOM 528 C CA . ALA A 1 70 ? -6.766 1.801 0.733 1.00 98.06 70 ALA A CA 1
ATOM 529 C C . ALA A 1 70 ? -7.139 1.584 2.205 1.00 98.06 70 ALA A C 1
ATOM 531 O O . ALA A 1 70 ? -8.318 1.439 2.505 1.00 98.06 70 ALA A O 1
ATOM 532 N N . ILE A 1 71 ? -6.160 1.651 3.116 1.00 97.00 71 ILE A N 1
ATOM 533 C CA . ILE A 1 71 ? -6.398 1.548 4.563 1.00 97.00 71 ILE A CA 1
ATOM 534 C C . ILE A 1 71 ? -7.342 2.656 5.024 1.00 97.00 71 ILE A C 1
ATOM 536 O O . ILE A 1 71 ? -8.349 2.370 5.656 1.00 97.00 71 ILE A O 1
ATOM 540 N N . ARG A 1 72 ? -7.062 3.913 4.661 1.00 97.12 72 ARG A N 1
ATOM 541 C CA . ARG A 1 72 ? -7.929 5.039 5.030 1.00 97.12 72 ARG A CA 1
ATOM 542 C C . ARG A 1 72 ? -9.369 4.829 4.564 1.00 97.12 72 ARG A C 1
ATOM 544 O O . ARG A 1 72 ? -10.282 4.949 5.364 1.00 97.1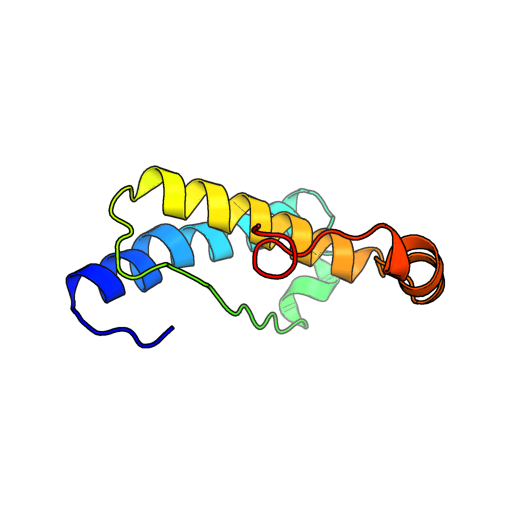2 72 ARG A O 1
ATOM 551 N N . LYS A 1 73 ? -9.560 4.461 3.296 1.00 97.44 73 LYS A N 1
ATOM 552 C CA . LYS A 1 73 ? -10.890 4.186 2.742 1.00 97.44 73 LYS A CA 1
ATOM 553 C C . LYS A 1 73 ? -11.607 3.050 3.468 1.00 97.44 73 LYS A C 1
ATOM 555 O O . LYS A 1 73 ? -12.793 3.176 3.735 1.00 97.44 73 LYS A O 1
ATOM 560 N N . ALA A 1 74 ? -10.893 1.978 3.809 1.00 95.69 74 ALA A N 1
ATOM 561 C CA . ALA A 1 74 ? -11.460 0.871 4.572 1.00 95.69 74 ALA A CA 1
ATOM 562 C C . ALA A 1 74 ? -11.921 1.322 5.967 1.00 95.69 74 ALA A C 1
ATOM 564 O O . ALA A 1 74 ? -13.036 1.005 6.365 1.00 95.69 74 ALA A O 1
ATOM 565 N N . MET A 1 75 ? -11.102 2.113 6.666 1.00 94.50 75 MET A N 1
ATOM 566 C CA . MET A 1 75 ? -11.431 2.644 7.994 1.00 94.50 75 MET A CA 1
ATOM 567 C C . MET A 1 75 ? -12.568 3.676 7.964 1.00 94.50 75 MET A C 1
ATOM 569 O O . MET A 1 75 ? -13.351 3.750 8.903 1.00 94.50 75 MET A O 1
ATOM 573 N N . GLU A 1 76 ? -12.686 4.447 6.881 1.00 95.56 76 GLU A N 1
ATOM 574 C CA . GLU A 1 76 ? -13.767 5.421 6.662 1.00 95.56 76 GLU A CA 1
ATOM 575 C C . GLU A 1 76 ? -15.056 4.782 6.104 1.00 95.56 76 GLU A C 1
ATOM 577 O O . GLU A 1 76 ? -16.068 5.467 5.979 1.00 95.56 76 GLU A O 1
ATOM 582 N N . GLY A 1 77 ? -15.042 3.494 5.740 1.00 96.19 77 GLY A N 1
ATOM 583 C CA . GLY A 1 77 ? -16.193 2.825 5.122 1.00 96.19 77 GLY A CA 1
ATOM 584 C C . GLY A 1 77 ? -16.516 3.329 3.709 1.00 96.19 77 GLY A C 1
ATOM 585 O O . GLY A 1 77 ? -17.678 3.341 3.305 1.00 96.19 77 GLY A O 1
ATOM 586 N N . LEU A 1 78 ? -15.498 3.767 2.959 1.00 95.62 78 LEU A N 1
ATOM 587 C CA . LEU A 1 78 ? -15.643 4.376 1.637 1.00 95.62 78 LEU A CA 1
ATOM 588 C C . LEU A 1 78 ? -15.058 3.516 0.499 1.00 95.62 78 LEU A C 1
ATOM 590 O O . LEU A 1 78 ? -14.021 2.870 0.664 1.00 95.62 78 LEU A O 1
ATOM 594 N N . PRO A 1 79 ? -15.617 3.608 -0.724 1.00 95.81 79 PRO A N 1
ATOM 595 C CA . PRO A 1 79 ? -16.879 4.278 -1.051 1.00 95.81 79 PRO A CA 1
ATOM 596 C C . PRO A 1 79 ? -18.081 3.530 -0.460 1.00 95.81 79 PRO A C 1
ATOM 598 O O . PRO A 1 79 ? -18.022 2.317 -0.267 1.00 95.81 79 PRO A O 1
ATOM 601 N N . THR A 1 80 ? -19.175 4.250 -0.216 1.00 97.00 80 THR A N 1
ATOM 602 C CA . THR A 1 80 ? -20.446 3.615 0.153 1.00 97.00 80 THR A CA 1
ATOM 603 C C . THR A 1 80 ? -21.100 2.951 -1.064 1.00 97.00 80 THR A C 1
ATOM 605 O O . T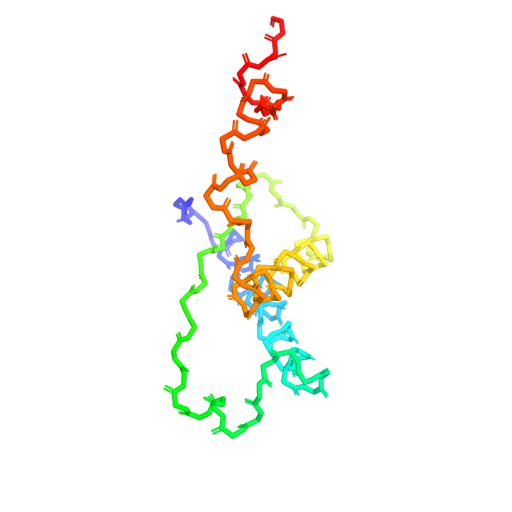HR A 1 80 ? -20.738 3.222 -2.214 1.00 97.00 80 THR A O 1
ATOM 608 N N . VAL A 1 81 ? -22.098 2.094 -0.826 1.00 97.12 81 VAL A N 1
ATOM 609 C CA . VAL A 1 81 ? -22.916 1.507 -1.905 1.00 9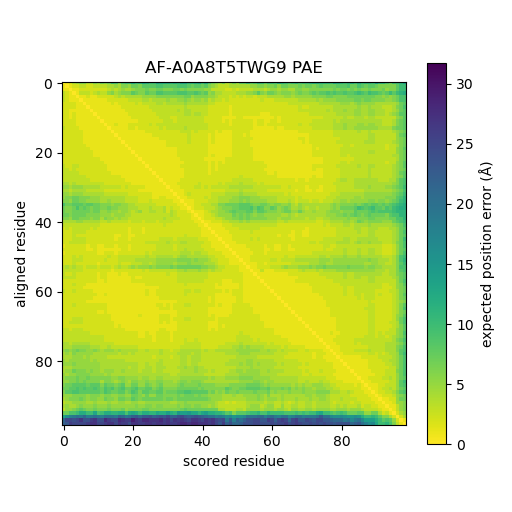7.12 81 VAL A CA 1
ATOM 610 C C . VAL A 1 81 ? -23.608 2.606 -2.717 1.00 97.12 81 VAL A C 1
ATOM 612 O O . VAL A 1 81 ? -23.573 2.563 -3.946 1.00 97.12 81 VAL A O 1
ATOM 615 N N . ASP A 1 82 ? -24.150 3.626 -2.050 1.00 97.25 82 ASP A N 1
ATOM 616 C CA . ASP A 1 82 ? -24.826 4.749 -2.707 1.00 97.25 82 ASP A CA 1
ATOM 617 C C . ASP A 1 82 ? -23.873 5.567 -3.581 1.00 97.25 82 ASP A C 1
ATOM 619 O O . ASP A 1 82 ? -24.235 5.965 -4.690 1.00 97.25 82 ASP A O 1
ATOM 623 N N . ASP A 1 83 ? -22.633 5.789 -3.128 1.00 96.19 83 ASP A N 1
ATOM 624 C CA . ASP A 1 83 ? -21.608 6.427 -3.959 1.00 96.19 83 ASP A CA 1
ATOM 625 C C . ASP A 1 83 ? -21.267 5.565 -5.176 1.00 96.19 83 ASP A C 1
ATOM 627 O O . ASP A 1 83 ? -21.050 6.095 -6.268 1.00 96.19 83 ASP A O 1
ATOM 631 N N . GLY A 1 84 ? -21.237 4.242 -5.006 1.00 95.31 84 GLY A N 1
ATOM 632 C CA . GLY A 1 84 ? -21.048 3.293 -6.098 1.00 95.31 84 GLY A CA 1
ATOM 633 C C . GLY A 1 84 ? -22.147 3.406 -7.154 1.00 95.31 84 GLY A C 1
ATOM 634 O O . GLY A 1 84 ? -21.838 3.575 -8.331 1.00 95.31 84 GLY A O 1
ATOM 635 N N . ILE A 1 85 ? -23.415 3.381 -6.734 1.00 97.00 85 ILE A N 1
ATOM 636 C CA . ILE A 1 85 ? -24.580 3.495 -7.626 1.00 97.00 85 ILE A CA 1
ATOM 637 C C . ILE A 1 85 ? -24.573 4.848 -8.345 1.00 97.00 85 ILE A C 1
ATOM 639 O O . ILE A 1 85 ? -24.696 4.900 -9.567 1.00 97.00 85 ILE A O 1
ATOM 643 N N . ARG A 1 86 ? -24.357 5.944 -7.607 1.00 96.75 86 ARG A N 1
ATOM 644 C CA . ARG A 1 86 ? -24.376 7.312 -8.151 1.00 96.75 86 ARG A CA 1
ATOM 645 C C . ARG A 1 86 ? -23.314 7.542 -9.226 1.00 96.75 86 ARG A C 1
ATOM 647 O O . ARG A 1 86 ? -23.550 8.294 -10.165 1.00 96.75 86 ARG A O 1
ATOM 654 N N . ASN A 1 87 ? -22.141 6.927 -9.081 1.00 94.75 87 ASN A N 1
ATOM 655 C CA . ASN A 1 87 ? -21.003 7.154 -9.974 1.00 94.75 87 ASN A CA 1
ATOM 656 C C . ASN A 1 87 ? -20.812 6.049 -11.027 1.00 94.75 87 ASN A C 1
ATOM 658 O O . ASN A 1 87 ? -19.865 6.121 -11.811 1.00 94.75 87 ASN A O 1
ATOM 662 N N . ALA A 1 88 ? -21.676 5.029 -11.063 1.00 91.88 88 ALA A N 1
ATOM 663 C CA . ALA A 1 88 ? -21.488 3.852 -11.912 1.00 91.88 88 ALA A CA 1
ATOM 664 C C . ALA A 1 88 ? -21.392 4.194 -13.411 1.00 91.88 88 ALA A C 1
ATOM 666 O O . ALA A 1 88 ? -20.549 3.638 -14.114 1.00 91.88 88 ALA A O 1
ATOM 667 N N . GLU A 1 89 ? -22.219 5.127 -13.893 1.00 90.44 89 GLU A N 1
ATOM 668 C CA . GLU A 1 89 ? -22.272 5.504 -15.314 1.00 90.44 89 GLU A CA 1
ATOM 669 C C . GLU A 1 89 ? -21.146 6.459 -15.732 1.00 90.44 89 GLU A C 1
ATOM 671 O O . GLU A 1 89 ? -20.681 6.420 -16.871 1.00 90.44 89 GLU A O 1
ATOM 676 N N . SER A 1 90 ? -20.678 7.311 -14.816 1.00 91.81 90 SER A N 1
ATOM 677 C CA . SER A 1 90 ? -19.637 8.307 -15.094 1.00 91.81 90 SER A CA 1
ATOM 678 C C . SER A 1 90 ? -18.216 7.769 -14.886 1.00 91.81 90 SER A C 1
ATOM 680 O O . SER A 1 90 ? -17.248 8.355 -15.386 1.00 91.81 90 SER A O 1
ATOM 682 N N . ALA A 1 91 ? -18.067 6.644 -14.177 1.00 91.62 91 ALA A N 1
ATOM 683 C CA . ALA A 1 91 ? -16.784 6.004 -13.932 1.00 91.62 91 ALA A CA 1
ATOM 684 C C . ALA A 1 91 ? -16.133 5.512 -15.237 1.00 91.62 91 ALA A C 1
ATOM 686 O O . ALA A 1 91 ? -16.705 4.751 -16.017 1.00 91.62 91 ALA A O 1
ATOM 687 N N . ARG A 1 92 ? -14.874 5.906 -15.458 1.00 90.94 92 ARG A N 1
ATOM 688 C CA . ARG A 1 92 ? -14.086 5.482 -16.622 1.00 90.94 92 ARG A CA 1
ATOM 689 C C . ARG A 1 92 ? -13.109 4.387 -16.227 1.00 90.94 92 ARG A C 1
ATOM 691 O O . ARG A 1 92 ? -12.236 4.604 -15.389 1.00 90.94 92 ARG A O 1
ATOM 698 N N . HIS A 1 93 ? -13.234 3.224 -16.859 1.00 89.88 93 HIS A N 1
ATOM 699 C CA . HIS A 1 93 ? -12.289 2.132 -16.665 1.00 89.88 93 HIS A CA 1
ATOM 700 C C . HIS A 1 93 ? -11.145 2.234 -17.691 1.00 89.88 93 HIS A C 1
ATOM 702 O O . HIS A 1 93 ? -11.437 2.284 -18.889 1.00 89.88 93 HIS A O 1
ATOM 708 N N . PRO A 1 94 ? -9.864 2.222 -17.262 1.00 90.44 94 PRO A N 1
ATOM 709 C CA . PRO A 1 94 ? -8.713 2.414 -18.150 1.00 90.44 94 PRO A CA 1
ATOM 710 C C . PRO A 1 94 ? -8.630 1.449 -19.338 1.00 90.44 94 PRO A C 1
ATOM 712 O O . PRO A 1 94 ? -8.062 1.816 -20.349 1.00 90.44 94 PRO A O 1
ATOM 715 N N . PHE A 1 95 ? -9.203 0.246 -19.230 1.00 87.12 95 PHE A N 1
ATOM 716 C CA . PHE A 1 95 ? -9.224 -0.747 -20.317 1.00 87.12 95 PHE A CA 1
ATOM 717 C C . PHE A 1 95 ? -10.589 -0.900 -21.012 1.00 87.12 95 PHE A C 1
ATOM 719 O O . PHE A 1 95 ? -10.755 -1.804 -21.819 1.00 87.12 95 PHE A O 1
ATOM 726 N N . ARG A 1 96 ? -11.607 -0.105 -20.643 1.00 80.38 96 ARG A N 1
ATOM 727 C CA . ARG A 1 96 ? -12.950 -0.174 -21.268 1.00 80.38 96 ARG A CA 1
ATOM 728 C C . ARG A 1 96 ? -13.148 0.899 -22.335 1.00 80.38 96 ARG A C 1
ATOM 730 O O . ARG A 1 96 ? -13.876 0.664 -23.286 1.00 80.38 96 ARG A O 1
ATOM 737 N N . ASN A 1 97 ? -12.549 2.069 -22.127 1.00 64.62 97 ASN A N 1
ATOM 738 C CA . ASN A 1 97 ? -12.810 3.273 -22.915 1.00 64.62 97 ASN A CA 1
ATOM 739 C C . ASN A 1 97 ? -11.606 3.680 -23.786 1.00 64.62 97 ASN A C 1
ATOM 741 O O . ASN A 1 97 ? -11.471 4.864 -24.092 1.00 64.62 97 ASN A O 1
ATOM 745 N N . ASP A 1 98 ? -10.730 2.734 -24.139 1.00 52.28 98 ASP A N 1
ATOM 746 C CA . ASP A 1 98 ? -9.805 2.939 -25.261 1.00 52.28 98 ASP A CA 1
ATOM 747 C C . ASP A 1 98 ? -10.625 2.955 -26.569 1.00 52.28 98 ASP A C 1
ATOM 749 O O . ASP A 1 98 ? -11.580 2.176 -26.672 1.00 52.28 98 ASP A O 1
ATOM 753 N N . PRO A 1 99 ? -10.329 3.852 -27.530 1.00 53.03 99 PRO A N 1
ATOM 754 C CA . PRO A 1 99 ? -10.875 3.758 -28.882 1.00 53.03 99 PRO A CA 1
ATOM 755 C C . PRO A 1 99 ? -10.410 2.489 -29.609 1.00 53.03 99 PRO A C 1
ATOM 757 O O . PRO A 1 99 ? -9.313 1.976 -29.290 1.00 53.03 99 PRO A O 1
#

Solvent-accessible surface area (backbone atoms only — not comparable to full-atom values): 6021 Å² total; per-residue (Å²): 121,87,81,85,44,73,70,53,42,51,50,46,71,37,37,29,43,54,16,40,56,51,22,53,55,48,32,38,75,72,56,65,37,52,67,86,52,56,86,79,57,85,84,86,81,89,79,86,70,65,86,87,66,79,59,56,70,56,46,18,53,50,35,21,54,50,45,37,50,51,52,46,27,61,70,69,58,49,80,42,72,67,56,48,65,75,39,56,85,78,59,80,52,89,87,71,74,64,133